Protein AF-A0A6N8IVY3-F1 (afdb_monomer_lite)

pLDDT: mean 92.43, std 9.13, range [49.78, 98.19]

Organism: NCBI:txid2682844

Radius of gyration: 15.06 Å; chains: 1; bounding box: 36×20×39 Å

Foldseek 3Di:
DPVVVVLVVLLQVLLVQQLVVLLVVLVVVVQHLPDPDPDVSNVVSVVSSNVRSVVSSVVSVVVVVVVVVVD

Structure (mmCIF, N/CA/C/O backbone):
data_AF-A0A6N8IVY3-F1
#
_entry.id   AF-A0A6N8IVY3-F1
#
loop_
_atom_site.group_PDB
_atom_site.id
_atom_site.type_symbol
_atom_site.label_atom_id
_atom_site.label_alt_id
_atom_site.label_comp_id
_atom_site.label_asym_id
_atom_site.label_entity_id
_atom_site.label_seq_id
_atom_site.pdbx_PDB_ins_code
_atom_site.Cartn_x
_atom_site.Cartn_y
_atom_site.Cartn_z
_atom_site.occupancy
_atom_site.B_iso_or_equiv
_atom_site.auth_seq_id
_atom_site.auth_comp_id
_atom_site.auth_asym_id
_atom_site.auth_atom_id
_atom_site.pdbx_PDB_model_num
ATOM 1 N N . MET A 1 1 ? -14.864 -15.302 20.993 1.00 63.56 1 MET A N 1
ATOM 2 C CA . MET A 1 1 ? -13.651 -15.099 20.162 1.00 63.56 1 MET A CA 1
ATOM 3 C C . MET A 1 1 ? -12.775 -14.067 20.856 1.00 63.56 1 MET A C 1
ATOM 5 O O . MET A 1 1 ? -13.329 -13.109 21.378 1.00 63.56 1 MET A O 1
ATOM 9 N N . ASN A 1 2 ? -11.454 -14.261 20.914 1.00 82.88 2 ASN A N 1
ATOM 10 C CA . ASN A 1 2 ? -10.555 -13.302 21.565 1.00 82.88 2 ASN A CA 1
ATOM 11 C C . ASN A 1 2 ? -10.602 -11.952 20.806 1.00 82.88 2 ASN A C 1
ATOM 13 O O . ASN A 1 2 ? -10.336 -11.959 19.601 1.00 82.88 2 ASN A O 1
ATOM 17 N N . PRO A 1 3 ? -10.948 -10.814 21.440 1.00 82.00 3 PRO A N 1
ATOM 18 C CA . PRO A 1 3 ? -11.079 -9.513 20.768 1.00 82.00 3 PRO A CA 1
ATOM 19 C C . PRO A 1 3 ? -9.823 -9.089 19.989 1.00 82.00 3 PRO A C 1
ATOM 21 O O . PRO A 1 3 ? -9.938 -8.459 18.939 1.00 82.00 3 PRO A O 1
ATOM 24 N N . LEU A 1 4 ? -8.638 -9.520 20.435 1.00 87.44 4 LEU A N 1
ATOM 25 C CA . LEU A 1 4 ? -7.364 -9.317 19.734 1.00 87.44 4 LEU A CA 1
ATOM 26 C C . LEU A 1 4 ? -7.309 -10.013 18.363 1.00 87.44 4 LEU A C 1
ATOM 28 O O . LEU A 1 4 ? -6.744 -9.469 17.417 1.00 87.44 4 LEU A O 1
ATOM 32 N N . LEU A 1 5 ? -7.924 -11.193 18.225 1.00 90.12 5 LEU A N 1
ATOM 33 C CA . LEU A 1 5 ? -7.961 -11.926 16.954 1.00 90.12 5 LEU A CA 1
ATOM 34 C C . LEU A 1 5 ? -8.870 -11.234 15.935 1.00 90.12 5 LEU A C 1
ATOM 36 O O . LEU A 1 5 ? -8.529 -11.163 14.761 1.00 90.12 5 LEU A O 1
ATOM 40 N N . LEU A 1 6 ? -10.008 -10.687 16.375 1.00 87.62 6 LEU A N 1
ATOM 41 C CA . LEU A 1 6 ? -10.920 -9.927 15.508 1.00 87.62 6 LEU A CA 1
ATOM 42 C C . LEU A 1 6 ? -10.289 -8.611 15.032 1.00 87.62 6 LEU A C 1
ATOM 44 O O . LEU A 1 6 ? -10.467 -8.202 13.881 1.00 87.62 6 LEU A O 1
ATOM 48 N N . GLU A 1 7 ? -9.533 -7.960 15.913 1.00 89.31 7 GLU A N 1
ATOM 49 C CA . GLU A 1 7 ? -8.736 -6.777 15.607 1.00 89.31 7 GLU A CA 1
ATOM 50 C C . GLU A 1 7 ? -7.670 -7.095 14.552 1.00 89.31 7 GLU A C 1
ATOM 52 O O . GLU A 1 7 ? -7.692 -6.489 13.479 1.00 89.31 7 GLU A O 1
ATOM 57 N N . GLY A 1 8 ? -6.820 -8.093 14.805 1.00 93.12 8 GLY A N 1
ATOM 58 C CA . GLY A 1 8 ? -5.787 -8.521 13.861 1.00 93.12 8 GLY A CA 1
ATOM 59 C C . GLY A 1 8 ? -6.358 -8.974 12.517 1.00 93.12 8 GLY A C 1
ATOM 60 O O . GLY A 1 8 ? -5.858 -8.572 11.470 1.00 93.12 8 GLY A O 1
ATOM 61 N N . LEU A 1 9 ? -7.455 -9.737 12.526 1.00 94.62 9 LEU A N 1
ATOM 62 C CA . LEU A 1 9 ? -8.087 -10.223 11.300 1.00 94.62 9 LEU A CA 1
ATOM 63 C C . LEU A 1 9 ? -8.639 -9.075 10.452 1.00 94.62 9 LEU A C 1
ATOM 65 O O . LEU A 1 9 ? -8.408 -9.040 9.247 1.00 94.62 9 LEU A O 1
ATOM 69 N N . SER A 1 10 ? -9.333 -8.110 11.064 1.00 93.00 10 SER A N 1
ATOM 70 C CA . SER A 1 10 ? -9.875 -6.988 10.284 1.00 93.00 10 SER A CA 1
ATOM 71 C C . SER A 1 10 ? -8.759 -6.070 9.765 1.00 93.00 10 SER A C 1
ATOM 73 O O . SER A 1 10 ? -8.908 -5.485 8.698 1.00 93.00 10 SER A O 1
AT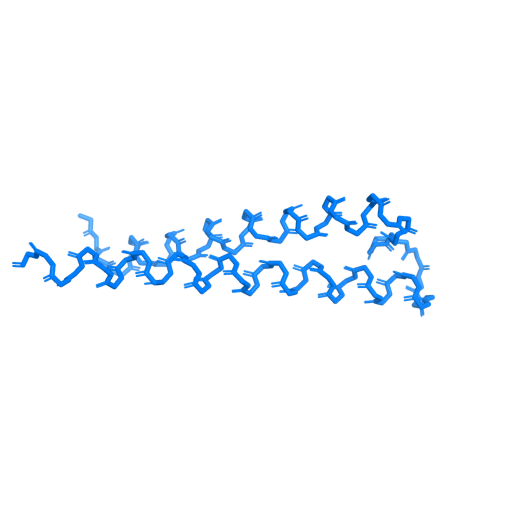OM 75 N N . ASP A 1 11 ? -7.633 -5.971 10.482 1.00 94.38 11 ASP A N 1
ATOM 76 C CA . ASP A 1 11 ? -6.434 -5.268 10.009 1.00 94.38 11 ASP A CA 1
ATOM 77 C C . ASP A 1 11 ? -5.812 -5.963 8.798 1.00 94.38 11 ASP A C 1
ATOM 79 O O . ASP A 1 11 ? -5.545 -5.310 7.792 1.00 94.38 11 ASP A O 1
ATOM 83 N N . ALA A 1 12 ? -5.629 -7.283 8.870 1.00 96.44 12 ALA A N 1
ATOM 84 C CA . ALA A 1 12 ? -5.078 -8.068 7.774 1.00 96.44 12 ALA A CA 1
ATOM 85 C C . ALA A 1 12 ? -5.971 -8.003 6.527 1.00 96.44 12 ALA A C 1
ATOM 87 O O . ALA A 1 12 ? -5.472 -7.761 5.432 1.00 96.44 12 ALA A O 1
ATOM 88 N N . ILE A 1 13 ? -7.293 -8.143 6.689 1.00 96.62 13 ILE A N 1
ATOM 89 C CA . ILE A 1 13 ? -8.250 -8.013 5.580 1.00 96.62 13 ILE A CA 1
ATOM 90 C C . ILE A 1 13 ? -8.177 -6.609 4.973 1.00 96.62 13 ILE A C 1
ATOM 92 O O . ILE A 1 13 ? -8.089 -6.479 3.754 1.00 96.62 13 ILE A O 1
ATOM 96 N N . GLY A 1 14 ? -8.171 -5.563 5.808 1.00 96.69 14 GLY A N 1
ATOM 97 C CA . GLY A 1 14 ? -8.041 -4.181 5.346 1.00 96.69 14 GLY A CA 1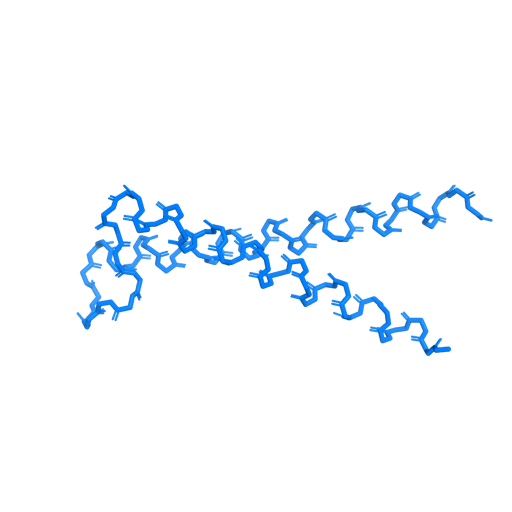
ATOM 98 C C . GLY A 1 14 ? -6.752 -3.951 4.562 1.00 96.69 14 GLY A C 1
ATOM 99 O O . GLY A 1 14 ? -6.786 -3.365 3.483 1.00 96.69 14 GLY A O 1
ATOM 100 N N . PHE A 1 15 ? -5.631 -4.464 5.065 1.00 97.56 15 PHE A N 1
ATOM 101 C CA . PHE A 1 15 ? -4.339 -4.377 4.397 1.00 97.56 15 PHE A CA 1
ATOM 102 C C . PHE A 1 15 ? -4.325 -5.116 3.054 1.00 97.56 15 PHE A C 1
ATOM 104 O O . PHE A 1 15 ? -3.947 -4.526 2.049 1.00 97.56 15 PHE A O 1
ATOM 111 N N . VAL A 1 16 ? -4.764 -6.379 3.001 1.00 97.94 16 VAL A N 1
ATOM 112 C CA . VAL A 1 16 ? -4.751 -7.181 1.763 1.00 97.94 16 VAL A CA 1
ATOM 113 C C . VAL A 1 16 ? -5.690 -6.590 0.714 1.00 97.94 16 VAL A C 1
ATOM 115 O O . VAL A 1 16 ? -5.309 -6.480 -0.449 1.00 97.94 16 VAL A O 1
ATOM 118 N N . ALA A 1 17 ? -6.886 -6.149 1.114 1.00 97.69 17 ALA A N 1
ATOM 119 C CA . ALA A 1 17 ? -7.817 -5.482 0.209 1.00 97.69 17 ALA A CA 1
ATOM 120 C C . ALA A 1 17 ? -7.228 -4.171 -0.335 1.00 97.69 17 ALA A C 1
ATOM 122 O O . ALA A 1 17 ? -7.263 -3.925 -1.540 1.00 97.69 17 ALA A O 1
ATOM 123 N N . GLY A 1 18 ? -6.633 -3.351 0.537 1.00 97.69 18 GLY A N 1
ATOM 124 C CA . GLY A 1 18 ? -5.974 -2.112 0.137 1.00 97.69 18 GLY A CA 1
ATOM 125 C C . GLY A 1 18 ? -4.778 -2.346 -0.789 1.00 97.69 18 GLY A C 1
ATOM 126 O O . GLY A 1 18 ? -4.640 -1.666 -1.803 1.00 97.69 18 GLY A O 1
ATOM 127 N N . ALA A 1 19 ? -3.938 -3.335 -0.482 1.00 98.19 19 ALA A N 1
ATOM 128 C CA . ALA A 1 19 ? -2.785 -3.700 -1.297 1.00 98.19 19 ALA A CA 1
ATOM 129 C C . ALA A 1 19 ? -3.223 -4.234 -2.665 1.00 98.19 19 ALA A C 1
ATOM 131 O O . ALA A 1 19 ? -2.651 -3.847 -3.678 1.00 98.19 19 ALA A O 1
ATOM 132 N N . GLY A 1 20 ? -4.277 -5.054 -2.715 1.00 98.12 20 GLY A N 1
ATOM 133 C CA . GLY A 1 20 ? -4.857 -5.544 -3.965 1.00 98.12 20 GLY A CA 1
ATOM 134 C C . GLY A 1 20 ? -5.391 -4.417 -4.852 1.00 98.12 20 GLY A C 1
ATOM 135 O O . GLY A 1 20 ? -5.142 -4.413 -6.055 1.00 98.12 20 GLY A O 1
ATOM 136 N N . LEU A 1 21 ? -6.053 -3.414 -4.266 1.00 97.75 21 LEU A N 1
ATOM 137 C CA . LEU A 1 21 ? -6.472 -2.214 -4.999 1.00 97.75 21 LEU A CA 1
ATOM 138 C C . LEU A 1 21 ? -5.273 -1.390 -5.482 1.00 97.75 21 LEU A C 1
ATOM 140 O O . LEU A 1 21 ? -5.273 -0.927 -6.620 1.00 97.75 21 LEU A O 1
ATOM 144 N N . GLY A 1 22 ? -4.237 -1.242 -4.653 1.00 97.75 22 GLY A N 1
ATOM 145 C CA . GLY A 1 22 ? -2.985 -0.605 -5.056 1.00 97.75 22 GLY A CA 1
ATOM 146 C C . GLY A 1 22 ? -2.312 -1.341 -6.219 1.00 97.75 22 GLY A C 1
ATOM 147 O O . GLY A 1 22 ? -1.884 -0.716 -7.180 1.00 97.75 22 GLY A O 1
ATOM 148 N N . TYR A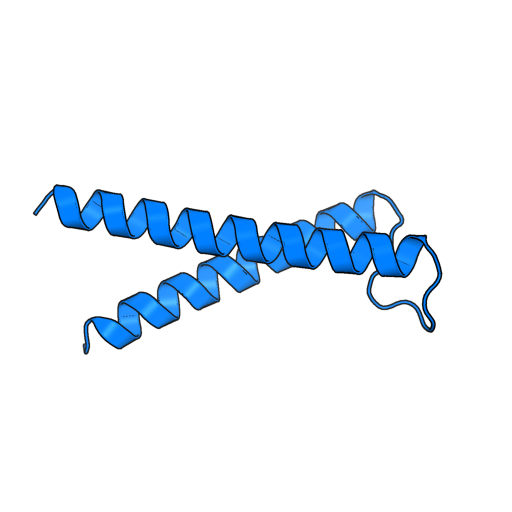 1 23 ? -2.292 -2.672 -6.194 1.00 97.81 23 TYR A N 1
ATOM 149 C CA . TYR A 1 23 ? -1.788 -3.486 -7.300 1.00 97.81 23 TYR A CA 1
ATOM 150 C C . TYR A 1 23 ? -2.599 -3.274 -8.582 1.00 97.81 23 TYR A C 1
ATOM 152 O O . TYR A 1 23 ? -2.020 -3.034 -9.639 1.00 97.81 23 TYR A O 1
ATOM 160 N N . ALA A 1 24 ? -3.931 -3.294 -8.488 1.00 96.81 24 ALA A N 1
ATOM 161 C CA . ALA A 1 24 ? -4.799 -3.046 -9.634 1.00 96.81 24 ALA A CA 1
ATOM 162 C C . ALA A 1 24 ? -4.561 -1.651 -10.236 1.00 96.81 24 ALA A C 1
ATOM 164 O O . ALA A 1 24 ? -4.441 -1.516 -11.450 1.00 96.81 24 ALA A O 1
ATOM 165 N N . LEU A 1 25 ? -4.431 -0.620 -9.396 1.00 97.62 25 LEU A N 1
ATOM 166 C CA . LEU A 1 25 ? -4.113 0.738 -9.839 1.00 97.62 25 LEU A CA 1
ATOM 167 C C . LEU A 1 25 ? -2.722 0.833 -10.474 1.00 97.62 25 LEU A C 1
ATOM 169 O O . LEU A 1 25 ? -2.581 1.476 -11.509 1.00 97.62 25 LEU A O 1
ATOM 173 N N . ALA A 1 26 ? -1.710 0.181 -9.898 1.00 97.00 26 ALA A N 1
ATOM 174 C CA . ALA A 1 26 ? -0.371 0.130 -10.477 1.00 97.00 26 ALA A CA 1
ATOM 175 C C . ALA A 1 26 ? -0.420 -0.486 -11.882 1.00 97.00 26 ALA A C 1
ATOM 177 O O . ALA A 1 26 ? 0.075 0.116 -12.834 1.00 97.00 26 ALA A O 1
ATOM 178 N N . HIS A 1 27 ? -1.121 -1.614 -12.027 1.00 95.62 27 HIS A N 1
ATOM 179 C CA . HIS A 1 27 ? -1.278 -2.297 -13.306 1.00 95.62 27 HIS A CA 1
ATOM 180 C C . HIS A 1 27 ? -2.018 -1.437 -14.344 1.00 95.62 27 HIS A C 1
ATOM 182 O O . HIS A 1 27 ? -1.590 -1.361 -15.494 1.00 95.62 27 HIS A O 1
ATOM 188 N N . LEU A 1 28 ? -3.074 -0.717 -13.939 1.00 96.75 28 LEU A N 1
ATOM 189 C CA . LEU A 1 28 ? -3.787 0.232 -14.808 1.00 96.75 28 LEU A CA 1
ATOM 190 C C . LEU A 1 28 ? -2.907 1.404 -15.268 1.00 96.75 28 LEU A C 1
ATOM 192 O O . LEU A 1 28 ? -3.103 1.923 -16.363 1.00 96.75 28 LEU A O 1
ATOM 196 N N . LEU A 1 29 ? -1.933 1.811 -14.453 1.00 96.12 29 LEU A N 1
ATOM 197 C CA . LEU A 1 29 ? -0.948 2.843 -14.788 1.00 96.12 29 LEU A CA 1
ATOM 198 C C . LEU A 1 29 ? 0.250 2.298 -15.588 1.00 96.12 29 LEU A C 1
ATOM 200 O O . LEU A 1 29 ? 1.173 3.054 -15.888 1.00 96.12 29 LEU A O 1
ATOM 204 N N . GLY A 1 30 ? 0.264 1.002 -15.923 1.00 94.94 30 GLY A N 1
ATOM 205 C CA . GLY A 1 30 ? 1.386 0.347 -16.604 1.00 94.94 30 GLY A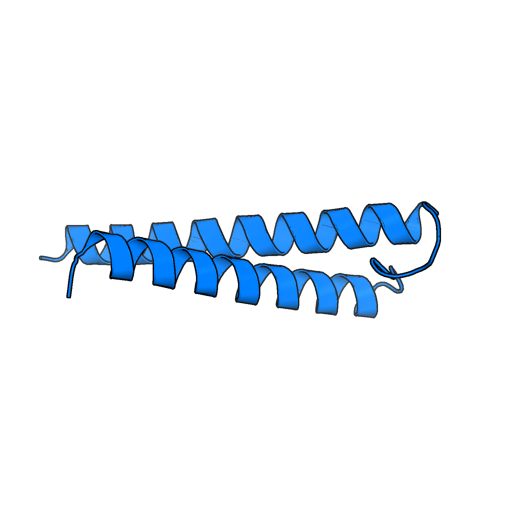 CA 1
ATOM 206 C C . GLY A 1 30 ? 2.623 0.157 -15.719 1.00 94.94 30 GLY A C 1
ATOM 207 O O . GLY A 1 30 ? 3.715 -0.097 -16.222 1.00 94.94 30 GLY A O 1
ATOM 208 N N . LEU A 1 31 ? 2.469 0.295 -14.401 1.00 96.69 31 LEU A N 1
ATOM 209 C CA . LEU A 1 31 ? 3.506 0.026 -13.415 1.00 96.69 31 LEU A CA 1
ATOM 210 C C . LEU A 1 31 ? 3.395 -1.443 -13.011 1.00 96.69 31 LEU A C 1
ATOM 212 O O . LEU A 1 31 ? 2.372 -1.847 -12.464 1.00 96.69 31 LEU A O 1
ATOM 216 N N . ASP A 1 32 ? 4.432 -2.239 -13.267 1.00 95.25 32 ASP A N 1
ATOM 217 C CA . ASP A 1 32 ? 4.456 -3.654 -12.887 1.00 95.25 32 ASP A CA 1
ATOM 218 C C . ASP A 1 32 ? 5.313 -3.869 -11.628 1.00 95.25 32 ASP A C 1
ATOM 220 O O . ASP A 1 32 ? 6.544 -3.897 -11.728 1.00 95.25 32 ASP A O 1
ATOM 224 N N . PRO A 1 33 ? 4.696 -4.047 -10.442 1.00 93.88 33 PRO A N 1
ATOM 225 C CA . PRO A 1 33 ? 5.416 -4.265 -9.190 1.00 93.88 33 PRO A CA 1
ATOM 226 C C . PRO A 1 33 ? 6.177 -5.596 -9.144 1.00 93.88 33 PRO A C 1
ATOM 228 O O . PRO A 1 33 ? 7.027 -5.769 -8.275 1.00 93.88 33 PRO A O 1
ATOM 231 N N . LEU A 1 34 ? 5.832 -6.547 -10.019 1.00 95.00 34 LEU A N 1
ATOM 232 C CA . LEU A 1 34 ? 6.380 -7.904 -10.045 1.00 95.00 34 LEU A CA 1
ATOM 233 C C . LEU A 1 34 ? 7.367 -8.115 -11.199 1.00 95.00 34 LEU A C 1
ATOM 235 O O . LEU A 1 34 ? 7.895 -9.218 -11.357 1.00 95.00 34 LEU A O 1
ATOM 239 N N . ALA A 1 35 ? 7.637 -7.075 -11.992 1.00 95.81 35 ALA A N 1
ATOM 240 C CA . ALA A 1 35 ? 8.640 -7.144 -13.040 1.00 95.81 35 ALA A CA 1
ATOM 241 C C . ALA A 1 35 ? 10.039 -7.398 -12.445 1.00 95.81 35 ALA A C 1
ATOM 243 O O . ALA A 1 35 ? 10.364 -6.892 -11.367 1.00 95.81 35 ALA A O 1
ATOM 244 N N . PRO A 1 36 ? 10.896 -8.166 -13.138 1.00 94.75 36 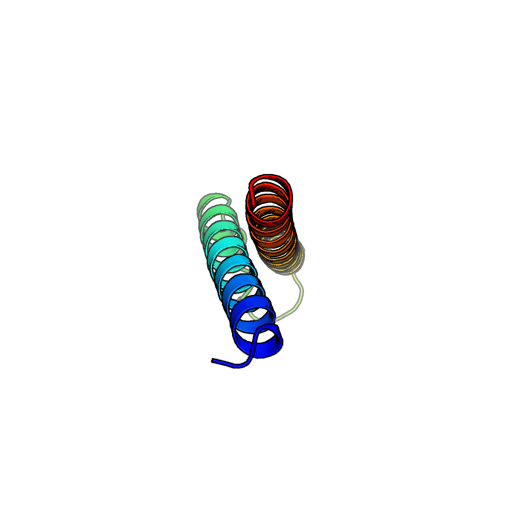PRO A N 1
ATOM 245 C CA . PRO A 1 36 ? 12.246 -8.437 -12.670 1.00 94.75 36 PRO A CA 1
ATOM 246 C C . PRO A 1 36 ? 13.098 -7.161 -12.640 1.00 94.75 36 PRO A C 1
ATOM 248 O O . PRO A 1 36 ? 13.068 -6.339 -13.557 1.00 94.75 36 PRO A O 1
ATOM 251 N N . GLY A 1 37 ? 13.922 -7.035 -11.600 1.00 92.81 37 GLY A N 1
ATOM 252 C CA . GLY A 1 37 ? 14.786 -5.874 -11.389 1.00 92.81 37 GLY A CA 1
ATOM 253 C C . GLY A 1 37 ? 14.079 -4.718 -10.673 1.00 92.81 37 GLY A C 1
ATOM 254 O O . GLY A 1 37 ? 13.048 -4.893 -10.037 1.00 92.81 37 GLY A O 1
ATOM 255 N N . TYR A 1 38 ? 14.677 -3.527 -10.743 1.00 92.62 38 TYR A N 1
ATOM 256 C CA . TYR A 1 38 ? 14.216 -2.329 -10.026 1.00 92.62 38 TYR A CA 1
ATOM 257 C C . TYR A 1 38 ? 14.112 -1.127 -10.962 1.00 92.62 38 TYR A C 1
ATOM 259 O O . TYR A 1 38 ? 14.585 -0.031 -10.661 1.00 92.62 38 TYR A O 1
ATOM 267 N N . ALA A 1 39 ? 13.504 -1.335 -12.131 1.00 94.19 39 ALA A N 1
ATOM 268 C CA . ALA A 1 39 ? 13.137 -0.221 -12.992 1.00 94.19 39 ALA A CA 1
ATOM 269 C C . ALA A 1 39 ? 12.206 0.741 -12.232 1.00 94.19 39 ALA A C 1
ATOM 271 O O . ALA A 1 39 ? 11.463 0.331 -11.337 1.00 94.19 39 ALA A O 1
ATOM 272 N N . ALA A 1 40 ? 12.210 2.021 -12.610 1.00 96.12 40 ALA A N 1
ATOM 273 C CA . ALA A 1 40 ? 11.391 3.034 -11.942 1.00 96.12 40 ALA A CA 1
ATOM 274 C C . ALA A 1 40 ? 9.902 2.644 -11.893 1.00 96.12 40 ALA A C 1
ATOM 276 O O . ALA A 1 40 ? 9.250 2.853 -10.873 1.00 96.12 40 ALA A O 1
ATOM 277 N N . GLY A 1 41 ? 9.391 2.007 -12.956 1.00 95.62 41 GLY A N 1
ATOM 278 C CA . GLY A 1 41 ? 8.019 1.500 -13.008 1.00 95.62 41 GLY A CA 1
ATOM 279 C C . GLY A 1 41 ? 7.728 0.421 -11.960 1.00 95.62 41 GLY A C 1
ATOM 280 O O . GLY A 1 41 ? 6.689 0.462 -11.309 1.00 95.62 41 GLY A O 1
ATOM 281 N N . THR A 1 42 ? 8.676 -0.487 -11.729 1.00 97.12 42 THR A N 1
ATOM 282 C CA . THR A 1 42 ? 8.576 -1.546 -10.715 1.00 97.12 42 THR A CA 1
ATOM 283 C C . THR A 1 42 ? 8.582 -0.973 -9.309 1.00 97.12 42 THR A C 1
ATOM 285 O O . THR A 1 42 ? 7.709 -1.287 -8.504 1.00 97.12 42 THR A O 1
ATOM 288 N N . VAL A 1 43 ? 9.522 -0.070 -9.019 1.00 97.81 43 VAL A N 1
ATOM 289 C CA . VAL A 1 43 ? 9.623 0.578 -7.703 1.00 97.81 43 VAL A CA 1
ATOM 290 C C . VAL A 1 43 ? 8.380 1.420 -7.413 1.00 97.81 43 VAL A C 1
ATOM 292 O O . VAL A 1 43 ? 7.820 1.328 -6.320 1.00 97.81 43 VAL A O 1
ATOM 295 N N . ALA A 1 44 ? 7.909 2.197 -8.392 1.00 97.62 44 ALA A N 1
ATOM 296 C CA . ALA A 1 44 ? 6.679 2.972 -8.269 1.00 97.62 44 ALA A CA 1
ATOM 297 C C . ALA A 1 44 ? 5.457 2.064 -8.064 1.00 97.62 44 ALA A C 1
ATOM 299 O O . ALA A 1 44 ? 4.619 2.353 -7.212 1.00 97.62 44 ALA A O 1
ATOM 300 N N . GLY A 1 45 ? 5.386 0.937 -8.780 1.00 97.38 45 GLY A N 1
ATOM 301 C CA . GLY A 1 45 ? 4.352 -0.075 -8.597 1.00 97.38 45 GLY A CA 1
ATOM 302 C C . GLY A 1 45 ? 4.341 -0.651 -7.178 1.00 97.38 45 GLY A C 1
ATOM 303 O O . GLY A 1 45 ? 3.301 -0.639 -6.523 1.00 97.38 45 GLY A O 1
ATOM 304 N N . ILE A 1 46 ? 5.497 -1.088 -6.664 1.00 97.62 46 ILE A N 1
ATOM 305 C CA . ILE A 1 46 ? 5.648 -1.604 -5.290 1.00 97.62 46 ILE A CA 1
ATOM 306 C C . ILE A 1 46 ? 5.217 -0.550 -4.267 1.00 97.62 46 ILE A C 1
ATOM 308 O O . ILE A 1 46 ? 4.467 -0.857 -3.338 1.00 97.62 46 ILE A O 1
ATOM 312 N N . ALA A 1 47 ? 5.656 0.698 -4.447 1.00 98.06 47 ALA A N 1
ATOM 313 C CA . ALA A 1 47 ? 5.275 1.797 -3.571 1.00 98.06 47 ALA A CA 1
ATOM 314 C C . ALA A 1 47 ? 3.754 2.006 -3.566 1.00 98.06 47 ALA A C 1
ATOM 316 O O . ALA A 1 47 ? 3.161 2.166 -2.501 1.00 98.06 47 ALA A O 1
ATOM 317 N N . LEU A 1 48 ? 3.105 1.939 -4.730 1.00 97.62 48 LEU A N 1
ATOM 318 C CA . LEU A 1 48 ? 1.663 2.129 -4.862 1.00 97.62 48 LEU A CA 1
ATOM 319 C C . LEU A 1 48 ? 0.864 0.985 -4.214 1.00 97.62 48 LEU A C 1
ATOM 321 O O . LEU A 1 48 ? -0.122 1.245 -3.521 1.00 97.62 48 LEU A O 1
ATOM 325 N N . VAL A 1 49 ? 1.333 -0.262 -4.334 1.00 98.06 49 VAL A N 1
ATOM 326 C CA . VAL A 1 49 ? 0.788 -1.409 -3.584 1.00 98.06 49 VAL A CA 1
ATOM 327 C C . VAL A 1 49 ? 0.937 -1.202 -2.075 1.00 98.06 49 VAL A C 1
ATOM 329 O O . VAL A 1 49 ? -0.028 -1.383 -1.331 1.00 98.06 49 VAL A O 1
ATOM 332 N N . GLY A 1 50 ? 2.119 -0.782 -1.614 1.00 97.69 50 GLY A N 1
ATOM 333 C CA . GLY A 1 50 ? 2.386 -0.513 -0.200 1.00 97.69 50 GLY A CA 1
ATOM 334 C C . GLY A 1 50 ? 1.501 0.597 0.372 1.00 97.69 50 GLY A C 1
ATOM 335 O O . GLY A 1 50 ? 0.925 0.436 1.451 1.00 97.69 50 GLY A O 1
ATOM 336 N N . ILE A 1 51 ? 1.327 1.692 -0.376 1.00 98.00 51 ILE A N 1
ATOM 337 C CA . ILE A 1 51 ? 0.421 2.796 -0.027 1.00 98.00 51 ILE A CA 1
ATOM 338 C C . ILE A 1 51 ? -1.024 2.296 0.043 1.00 98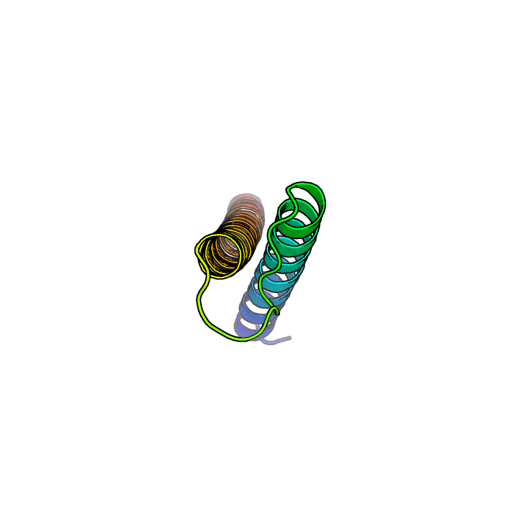.00 51 ILE A C 1
ATOM 340 O O . ILE A 1 51 ? -1.720 2.593 1.014 1.00 98.00 51 ILE A O 1
ATOM 344 N N . GLY A 1 52 ? -1.464 1.500 -0.936 1.00 97.62 52 GLY A N 1
ATOM 345 C CA . GLY A 1 52 ? -2.788 0.882 -0.930 1.00 97.62 52 GLY A CA 1
ATOM 346 C C . GLY A 1 52 ? -3.016 0.027 0.317 1.00 97.62 52 GLY A C 1
ATOM 347 O O . GLY A 1 52 ? -4.019 0.199 1.013 1.00 97.62 52 GLY A O 1
ATOM 348 N N . GLY A 1 53 ? -2.062 -0.845 0.654 1.00 97.50 53 GLY A N 1
ATOM 349 C CA . GLY A 1 53 ? -2.136 -1.700 1.840 1.00 97.50 53 GLY A CA 1
ATOM 350 C C . GLY A 1 53 ? -2.190 -0.905 3.142 1.00 97.50 53 GLY A C 1
ATOM 351 O O . GLY A 1 53 ? -3.057 -1.145 3.987 1.00 97.50 53 GLY A O 1
ATOM 352 N N . GLY A 1 54 ? -1.323 0.100 3.286 1.00 96.69 54 GLY A N 1
ATOM 353 C CA . GLY A 1 54 ? -1.345 1.012 4.429 1.00 96.69 54 GLY A CA 1
ATOM 354 C C . GLY A 1 54 ? -2.683 1.743 4.560 1.00 96.69 54 GLY A C 1
ATOM 355 O O . GLY A 1 54 ? -3.287 1.745 5.635 1.00 96.69 54 GLY A O 1
ATOM 356 N N . ALA A 1 55 ? -3.201 2.307 3.466 1.00 96.88 55 ALA A N 1
ATOM 357 C CA . ALA A 1 55 ? -4.485 3.005 3.454 1.00 96.88 55 ALA A CA 1
ATOM 358 C C . ALA A 1 55 ? -5.653 2.084 3.852 1.00 96.88 55 ALA A C 1
ATOM 360 O O . ALA A 1 55 ? -6.489 2.468 4.676 1.00 96.88 55 ALA A O 1
ATOM 361 N N . GLY A 1 56 ? -5.686 0.853 3.333 1.00 96.00 56 GLY A N 1
ATOM 362 C CA . GLY A 1 56 ? -6.702 -0.143 3.676 1.00 96.00 56 GLY A CA 1
ATOM 363 C C . GLY A 1 56 ? -6.659 -0.565 5.150 1.00 96.00 56 GLY A C 1
ATOM 364 O O . GLY A 1 56 ? -7.701 -0.631 5.810 1.00 96.00 56 GLY A O 1
ATOM 365 N N . LEU A 1 57 ? -5.459 -0.749 5.709 1.00 96.25 57 LEU A N 1
ATOM 366 C CA . LEU A 1 57 ? -5.254 -0.982 7.142 1.00 96.25 57 LEU A CA 1
ATOM 367 C C . LEU A 1 57 ? -5.782 0.188 7.988 1.00 96.25 57 LEU A C 1
ATOM 369 O O . LEU A 1 57 ? -6.515 -0.014 8.960 1.00 96.25 57 LEU A O 1
ATOM 373 N N . HIS A 1 58 ? -5.445 1.427 7.619 1.00 95.62 58 HIS A N 1
ATOM 374 C CA . HIS A 1 58 ? -5.913 2.618 8.331 1.00 95.62 58 HIS A CA 1
ATOM 375 C C . HIS A 1 58 ? -7.439 2.763 8.283 1.00 95.62 58 HIS A C 1
ATOM 377 O O . HIS A 1 58 ? -8.051 3.135 9.291 1.00 95.62 58 HIS A O 1
ATOM 383 N N . LEU A 1 59 ? -8.070 2.425 7.156 1.00 93.62 59 LEU A N 1
ATOM 384 C CA . LEU A 1 59 ? -9.523 2.447 7.024 1.00 93.62 59 LEU A CA 1
ATOM 385 C C . LEU A 1 59 ? -10.191 1.390 7.915 1.00 93.62 59 LEU A C 1
ATOM 387 O O . LEU A 1 59 ? -11.142 1.715 8.632 1.00 93.62 59 LEU A O 1
ATOM 391 N N . ALA A 1 60 ? -9.655 0.165 7.952 1.00 92.94 60 ALA A N 1
ATOM 392 C CA . ALA A 1 60 ? -10.138 -0.891 8.842 1.00 92.94 60 ALA A CA 1
ATOM 393 C C . ALA A 1 60 ? -10.054 -0.472 10.320 1.00 92.94 60 ALA A C 1
ATOM 395 O O . ALA A 1 60 ? -11.023 -0.616 11.073 1.00 92.94 60 ALA A O 1
ATOM 396 N N . ARG A 1 61 ? -8.936 0.146 10.724 1.00 93.31 61 ARG A N 1
ATOM 397 C CA . ARG A 1 61 ? -8.759 0.706 12.074 1.00 93.31 61 ARG A CA 1
ATOM 398 C C . ARG A 1 61 ? -9.771 1.800 12.385 1.00 93.31 61 ARG A C 1
ATOM 400 O O . ARG A 1 61 ? -10.389 1.773 13.451 1.00 93.31 61 ARG A O 1
ATOM 407 N N . ARG A 1 62 ? -9.976 2.742 11.459 1.00 92.12 62 ARG A N 1
ATOM 408 C CA . ARG A 1 62 ? -10.935 3.846 11.624 1.00 92.12 62 ARG A CA 1
ATOM 409 C C . ARG A 1 62 ? -12.363 3.325 11.778 1.00 92.12 62 ARG A C 1
ATOM 411 O O . ARG A 1 62 ? -13.089 3.797 12.651 1.00 92.12 62 ARG A O 1
ATOM 418 N N . TRP A 1 63 ? -12.744 2.322 10.993 1.00 89.75 63 TRP A N 1
ATOM 419 C CA . TRP A 1 63 ? -14.058 1.690 11.084 1.00 89.75 63 TRP A CA 1
ATOM 420 C C . TRP A 1 63 ? -14.265 0.956 12.417 1.00 89.75 63 TRP A C 1
ATOM 422 O O . TRP A 1 63 ? -15.287 1.155 13.079 1.00 89.75 63 TRP A O 1
ATOM 432 N N . ARG A 1 64 ? -13.272 0.183 12.887 1.00 89.50 64 ARG A N 1
ATOM 433 C CA . ARG A 1 64 ? -13.336 -0.450 14.219 1.00 89.50 64 ARG A CA 1
ATOM 434 C C . ARG A 1 64 ? -13.425 0.578 15.348 1.00 89.50 64 ARG A C 1
ATOM 436 O O . ARG A 1 64 ? -14.195 0.382 16.285 1.00 89.50 64 ARG A O 1
ATOM 443 N N . ALA A 1 65 ? -12.659 1.666 15.271 1.00 88.38 65 ALA A N 1
ATOM 444 C CA . ALA A 1 65 ? -12.705 2.747 16.256 1.00 88.38 65 ALA A CA 1
ATOM 445 C C . ALA A 1 65 ? -14.074 3.450 16.286 1.00 88.38 65 ALA A C 1
ATOM 447 O O . ALA A 1 65 ? -14.540 3.828 17.356 1.00 88.38 65 ALA A O 1
ATOM 448 N N . GLY A 1 66 ? -14.740 3.584 15.134 1.00 85.62 66 GLY A N 1
ATOM 449 C CA . GLY A 1 66 ? -16.114 4.083 15.050 1.00 85.62 66 GLY A CA 1
ATOM 450 C C . GLY A 1 66 ? -17.118 3.186 15.776 1.00 85.62 66 GLY A C 1
ATOM 451 O O . GLY A 1 66 ? -17.944 3.694 16.525 1.00 85.62 66 GLY A O 1
ATOM 452 N N . ARG A 1 67 ? -17.001 1.858 15.632 1.00 82.19 67 ARG A N 1
ATOM 453 C CA . ARG A 1 67 ? -17.883 0.904 16.331 1.00 82.19 67 ARG A CA 1
ATOM 454 C C . ARG A 1 67 ? -17.647 0.837 17.838 1.00 82.19 67 ARG A C 1
ATOM 456 O O . ARG A 1 67 ? -18.608 0.715 18.581 1.00 82.19 67 ARG A O 1
ATOM 463 N N . ARG A 1 68 ? -16.397 0.976 18.297 1.00 77.56 68 ARG A N 1
ATOM 464 C CA . ARG A 1 68 ? -16.068 1.029 19.736 1.00 77.56 68 ARG A CA 1
ATOM 465 C C . ARG A 1 68 ? -16.585 2.285 20.450 1.00 77.56 68 ARG A C 1
ATOM 467 O O . ARG A 1 68 ? -16.620 2.287 21.667 1.00 77.56 68 ARG A O 1
ATOM 474 N N . ARG A 1 69 ? -16.955 3.345 19.722 1.00 69.31 69 ARG A N 1
ATOM 475 C CA . ARG A 1 69 ? -17.554 4.567 20.296 1.00 69.31 69 ARG A CA 1
ATOM 476 C C . ARG A 1 69 ? -19.084 4.520 20.400 1.00 69.31 69 ARG A C 1
ATOM 478 O O . ARG A 1 69 ? -19.657 5.450 20.950 1.00 69.31 69 ARG A O 1
ATOM 485 N N . GLN A 1 70 ? -19.735 3.509 19.820 1.00 58.75 70 GLN A N 1
ATOM 486 C CA . GLN A 1 70 ? -21.201 3.400 19.740 1.00 58.75 70 GLN A CA 1
ATOM 487 C C . GLN A 1 70 ? -21.794 2.334 20.679 1.00 58.75 70 GLN A C 1
ATOM 489 O O . GLN A 1 70 ? -23.004 2.131 20.659 1.00 58.75 70 GLN A O 1
ATOM 494 N N . GLY A 1 71 ? -20.966 1.647 21.467 1.00 49.78 71 GLY A N 1
ATOM 495 C CA . GLY A 1 71 ? -21.381 0.706 22.512 1.00 49.78 71 GLY A CA 1
ATOM 496 C C . GLY A 1 71 ? -20.691 1.049 23.818 1.00 49.78 71 GLY A C 1
ATOM 497 O O . GLY A 1 71 ? -21.266 0.701 24.867 1.00 49.78 71 GLY A O 1
#

Sequence (71 aa):
MNPLLLEGLSDAIGFVAGAGLGYALAHLLGLDPLAPGYAAGTVAGIALVGIGGGAGLHLARRWRAGRRRQG

Secondary structure (DSSP, 8-state):
--HHHHHHHHHHHHHHHHHHHHHHHHHHTT--TTSSS--HHHHHHHHHHHHHHHHHHHHHHHHHHHHHT--